Protein AF-A0AA41R652-F1 (afdb_monomer_lite)

Secondary structure (DSSP, 8-state):
-----EEEESSTTHHHHHHHHHHHH-TT--GGGSSEEEEETT--SHHHHHHHHHHHHTT--EEESSPPTTTT-HHHHHIIIIITHHHHS--EEE---HHHHHHHHHHHHHHHHHHTT-

Structure (mmCIF, N/CA/C/O backbone):
data_AF-A0AA41R652-F1
#
_entry.id   AF-A0AA41R652-F1
#
loop_
_atom_site.group_PDB
_atom_site.id
_atom_site.type_symbol
_atom_site.label_atom_id
_atom_site.label_alt_id
_atom_site.label_comp_id
_atom_site.label_asym_id
_atom_site.label_entity_id
_atom_site.label_seq_id
_atom_site.pdbx_PDB_ins_code
_atom_site.Cartn_x
_atom_site.Cartn_y
_atom_site.Cartn_z
_atom_site.occupancy
_atom_site.B_iso_or_equiv
_atom_site.auth_seq_id
_atom_site.auth_comp_id
_atom_site.auth_asym_id
_atom_site.auth_atom_id
_atom_site.pdbx_PDB_model_num
ATOM 1 N N . MET A 1 1 ? -5.503 19.995 20.466 1.00 30.14 1 MET A N 1
ATOM 2 C CA . MET A 1 1 ? -6.143 19.199 19.399 1.00 30.14 1 MET A CA 1
ATOM 3 C C . MET A 1 1 ? -5.084 18.976 18.329 1.00 30.14 1 MET A C 1
ATOM 5 O O . MET A 1 1 ? -4.846 19.866 17.527 1.00 30.14 1 MET A O 1
ATOM 9 N N . ALA A 1 2 ? -4.300 17.901 18.450 1.00 26.81 2 ALA A N 1
ATOM 10 C CA . ALA A 1 2 ? -3.124 17.677 17.609 1.00 26.81 2 ALA A CA 1
ATOM 11 C C . ALA A 1 2 ? -3.568 17.137 16.244 1.00 26.81 2 ALA A C 1
ATOM 13 O O . ALA A 1 2 ? -4.122 16.044 16.156 1.00 26.81 2 ALA A O 1
ATOM 14 N N . THR A 1 3 ? -3.366 17.913 15.184 1.00 28.98 3 THR A N 1
ATOM 15 C CA . THR A 1 3 ? -3.643 17.484 13.812 1.00 28.98 3 THR A CA 1
ATOM 16 C C . THR A 1 3 ? -2.521 16.559 13.356 1.00 28.98 3 THR A C 1
ATOM 18 O O . THR A 1 3 ? -1.555 17.011 12.745 1.00 28.98 3 THR A O 1
ATOM 21 N N . ILE A 1 4 ? -2.591 15.272 13.703 1.00 41.91 4 ILE A N 1
ATOM 22 C CA . ILE A 1 4 ? -1.563 14.329 13.267 1.00 41.91 4 ILE A CA 1
ATOM 23 C C . ILE A 1 4 ? -1.919 13.776 11.884 1.00 41.91 4 ILE A C 1
ATOM 25 O O . ILE A 1 4 ? -2.705 12.847 11.735 1.00 41.91 4 ILE A O 1
ATOM 29 N N . HIS A 1 5 ? -1.361 14.408 10.850 1.00 47.41 5 HIS A N 1
ATOM 30 C CA . HIS A 1 5 ? -1.357 13.902 9.478 1.00 47.41 5 HIS A CA 1
ATOM 31 C C . HIS A 1 5 ? -0.218 12.878 9.347 1.00 47.41 5 HIS A C 1
ATOM 33 O O . HIS A 1 5 ? 0.902 13.232 8.979 1.00 47.41 5 HIS A O 1
ATOM 39 N N . HIS A 1 6 ? -0.457 11.615 9.705 1.00 60.50 6 HIS A N 1
ATOM 40 C CA . HIS A 1 6 ? 0.590 10.591 9.666 1.00 60.50 6 HIS A CA 1
ATOM 41 C C . HIS A 1 6 ? 0.785 10.044 8.242 1.00 60.50 6 HIS A C 1
ATOM 43 O O . HIS A 1 6 ? 0.197 9.037 7.849 1.00 60.50 6 HIS A O 1
ATOM 49 N N . VAL A 1 7 ? 1.647 10.704 7.467 1.00 57.38 7 VAL A N 1
ATOM 50 C CA . VAL A 1 7 ? 2.305 10.084 6.307 1.00 57.38 7 VAL A CA 1
ATOM 51 C C . VAL A 1 7 ? 3.512 9.317 6.826 1.00 57.38 7 VAL A C 1
ATOM 53 O O . VAL A 1 7 ? 4.396 9.909 7.446 1.00 57.38 7 VAL A O 1
ATOM 56 N N . ILE A 1 8 ? 3.567 8.011 6.575 1.00 64.12 8 ILE A N 1
ATOM 57 C CA . ILE A 1 8 ? 4.693 7.181 6.997 1.00 64.12 8 ILE A CA 1
ATOM 58 C C . ILE A 1 8 ? 5.547 6.832 5.777 1.00 64.12 8 ILE A C 1
ATOM 60 O O . ILE A 1 8 ? 5.166 6.027 4.928 1.00 64.12 8 ILE A O 1
ATOM 64 N N . ILE A 1 9 ? 6.725 7.449 5.691 1.00 57.84 9 ILE A N 1
ATOM 65 C CA . ILE A 1 9 ? 7.722 7.139 4.662 1.00 57.84 9 ILE A CA 1
ATOM 66 C C . ILE A 1 9 ? 8.494 5.895 5.118 1.00 57.84 9 ILE A C 1
ATOM 68 O O . ILE A 1 9 ? 9.023 5.857 6.231 1.00 57.84 9 ILE A O 1
ATOM 72 N N . GLY A 1 10 ? 8.492 4.854 4.283 1.00 52.78 10 GLY A N 1
ATOM 73 C CA . GLY A 1 10 ? 8.883 3.493 4.655 1.00 52.78 10 GLY A CA 1
ATOM 74 C C . GLY A 1 10 ? 10.300 3.360 5.220 1.00 52.78 10 GLY A C 1
ATOM 75 O O . GLY A 1 10 ? 11.265 3.278 4.473 1.00 52.78 10 GLY A O 1
ATOM 76 N N . ASN A 1 11 ? 10.397 3.232 6.542 1.00 47.50 11 ASN A N 1
ATOM 77 C CA . ASN A 1 11 ? 11.498 2.605 7.273 1.00 47.50 11 ASN A CA 1
ATOM 78 C C . ASN A 1 11 ? 10.873 1.701 8.353 1.00 47.50 11 ASN A C 1
ATOM 80 O O . ASN A 1 11 ? 9.783 1.993 8.844 1.00 47.50 11 ASN A O 1
ATOM 84 N N . GLY A 1 12 ? 11.534 0.598 8.730 1.00 44.44 12 GLY A N 1
ATOM 85 C CA . GLY A 1 12 ? 10.963 -0.491 9.557 1.00 44.44 12 GLY A CA 1
ATOM 86 C C . GLY A 1 12 ? 10.399 -0.118 10.945 1.00 44.44 12 GLY A C 1
ATOM 87 O O . GLY A 1 12 ? 9.812 -0.966 11.604 1.00 44.44 12 GLY A O 1
ATOM 88 N N . ILE A 1 13 ? 10.532 1.137 11.379 1.00 48.28 13 ILE A N 1
ATOM 89 C CA . ILE A 1 13 ? 9.972 1.700 12.623 1.00 48.28 13 ILE A CA 1
ATOM 90 C C . ILE A 1 13 ? 8.478 2.074 12.527 1.00 48.28 13 ILE A C 1
ATOM 92 O O . ILE A 1 13 ? 7.831 2.358 13.531 1.00 48.28 13 ILE A O 1
ATOM 96 N N . ALA A 1 14 ? 7.917 2.064 11.321 1.00 52.41 14 ALA A N 1
ATOM 97 C CA . ALA A 1 14 ? 6.557 2.500 11.021 1.00 52.41 14 ALA A CA 1
ATOM 98 C C . ALA A 1 14 ? 5.427 1.726 11.719 1.00 52.41 14 ALA A C 1
ATOM 100 O O . ALA A 1 14 ? 4.431 2.329 12.117 1.00 52.41 14 ALA A O 1
ATOM 101 N N . GLY A 1 15 ? 5.578 0.406 11.889 1.00 50.75 15 GLY A N 1
ATOM 102 C CA . GLY A 1 15 ? 4.551 -0.433 12.523 1.00 50.75 15 GLY A CA 1
ATOM 103 C C . GLY A 1 15 ? 4.318 -0.087 13.997 1.00 50.75 15 GLY A C 1
ATOM 104 O O . GLY A 1 15 ? 3.205 -0.215 14.498 1.00 50.75 15 GLY A O 1
ATOM 105 N N . ILE A 1 16 ? 5.348 0.426 14.677 1.00 51.69 16 ILE A N 1
ATOM 106 C CA . ILE A 1 16 ? 5.268 0.837 16.085 1.00 51.69 16 ILE A CA 1
ATOM 107 C C . ILE A 1 16 ? 4.463 2.135 16.217 1.00 51.69 16 ILE A C 1
ATOM 109 O O . ILE A 1 16 ? 3.599 2.231 17.085 1.00 51.69 16 ILE A O 1
ATOM 113 N N . SER A 1 17 ? 4.684 3.100 15.315 1.00 57.34 17 SER A N 1
ATOM 114 C CA . SER A 1 17 ? 3.946 4.369 15.328 1.00 57.34 17 SER A CA 1
ATOM 115 C C . SER A 1 17 ? 2.449 4.159 15.106 1.00 57.34 17 SER A C 1
ATOM 117 O O . SER A 1 17 ? 1.658 4.798 15.787 1.00 57.34 17 SER A O 1
ATOM 119 N N . ALA A 1 18 ? 2.051 3.260 14.197 1.00 56.84 18 ALA A N 1
ATOM 120 C CA . ALA A 1 18 ? 0.636 2.979 13.951 1.00 56.84 18 ALA A CA 1
ATOM 121 C C . ALA A 1 18 ? -0.052 2.374 15.187 1.00 56.84 18 ALA A C 1
ATOM 123 O O . ALA A 1 18 ? -1.129 2.827 15.564 1.00 56.84 18 ALA A O 1
ATOM 124 N N . ALA A 1 19 ? 0.588 1.416 15.867 1.00 54.22 19 ALA A N 1
ATOM 125 C CA . ALA A 1 19 ? 0.049 0.802 17.083 1.00 54.22 19 ALA A CA 1
ATOM 126 C C . ALA A 1 19 ? -0.095 1.795 18.256 1.00 54.22 19 ALA A C 1
ATOM 128 O O . ALA A 1 19 ? -1.031 1.697 19.051 1.00 54.22 19 ALA A O 1
ATOM 129 N N . GLU A 1 20 ? 0.806 2.773 18.370 1.00 57.00 20 GLU A N 1
ATOM 130 C CA . GLU A 1 20 ? 0.686 3.863 19.347 1.00 57.00 20 GLU A CA 1
ATOM 131 C C . GLU A 1 20 ? -0.442 4.842 18.980 1.00 57.00 20 GLU A C 1
ATOM 133 O O . GLU A 1 20 ? -1.199 5.286 19.849 1.00 57.00 20 GLU A O 1
ATOM 138 N N . THR A 1 21 ? -0.628 5.110 17.685 1.00 59.12 21 THR A N 1
ATOM 139 C CA . THR A 1 21 ? -1.753 5.902 17.180 1.00 59.12 21 THR A CA 1
ATOM 140 C C . THR A 1 21 ? -3.102 5.226 17.466 1.00 59.12 21 THR A C 1
ATOM 142 O O . THR A 1 21 ? -4.008 5.924 17.917 1.00 59.12 21 THR A O 1
ATOM 145 N N . ILE A 1 22 ? -3.236 3.896 17.322 1.00 59.41 22 ILE A N 1
ATOM 146 C CA . ILE A 1 22 ? -4.461 3.150 17.709 1.00 59.41 22 ILE A CA 1
ATOM 147 C C . ILE A 1 22 ? -4.843 3.473 19.155 1.00 59.41 22 ILE A C 1
ATOM 149 O O . ILE A 1 22 ? -5.970 3.872 19.426 1.00 59.41 22 ILE A O 1
ATOM 153 N N . ARG A 1 23 ? -3.881 3.390 20.084 1.00 57.62 23 ARG A N 1
ATOM 154 C CA . ARG A 1 23 ? -4.119 3.689 21.508 1.00 57.62 23 ARG A CA 1
ATOM 155 C C . ARG A 1 23 ? -4.579 5.123 21.765 1.00 57.62 23 ARG A C 1
ATOM 157 O O . ARG A 1 23 ? -5.212 5.373 22.784 1.00 57.62 23 ARG A O 1
ATOM 164 N N . THR A 1 24 ? -4.227 6.056 20.882 1.00 66.69 24 THR A N 1
ATOM 165 C CA . THR A 1 24 ? -4.620 7.467 20.992 1.00 66.69 24 THR A CA 1
ATOM 166 C C . THR A 1 24 ? -6.036 7.712 20.466 1.00 66.69 24 THR A C 1
ATOM 168 O O . THR A 1 24 ? -6.701 8.628 20.943 1.00 66.69 24 THR A O 1
ATOM 171 N N . TYR A 1 25 ? -6.490 6.917 19.492 1.00 64.81 25 TYR A N 1
ATOM 172 C CA . TYR A 1 25 ? -7.824 7.041 18.904 1.00 64.81 25 TYR A CA 1
ATOM 173 C C . TYR A 1 25 ? -8.851 6.144 19.601 1.00 64.81 25 TYR A C 1
ATOM 175 O O . TYR A 1 25 ? -9.757 6.665 20.245 1.00 64.81 25 TYR A O 1
ATOM 183 N N . ASP A 1 26 ? -8.712 4.825 19.480 1.00 68.81 26 ASP A N 1
ATOM 184 C CA . ASP A 1 26 ? -9.623 3.831 20.053 1.00 68.81 26 ASP A CA 1
ATOM 185 C C . ASP A 1 26 ? -8.949 2.441 20.011 1.00 68.81 26 ASP A C 1
ATOM 187 O O . ASP A 1 26 ? -8.552 2.011 18.922 1.00 68.81 26 ASP A O 1
ATOM 191 N N . PRO A 1 27 ? -8.790 1.719 21.139 1.00 70.75 27 PRO A N 1
ATOM 192 C CA . PRO A 1 27 ? -8.243 0.358 21.142 1.00 70.75 27 PRO A CA 1
ATOM 193 C C . PRO A 1 27 ? -9.043 -0.654 20.308 1.00 70.75 27 PRO A C 1
ATOM 195 O O . PRO A 1 27 ? -8.464 -1.671 19.926 1.00 70.75 27 PRO A O 1
ATOM 198 N N . ASP A 1 28 ? -10.318 -0.384 20.015 1.00 77.62 28 ASP A N 1
ATOM 199 C CA . ASP A 1 28 ? -11.166 -1.257 19.194 1.00 77.62 28 ASP A CA 1
ATOM 200 C C . ASP A 1 28 ? -11.050 -0.959 17.682 1.00 77.62 28 ASP A C 1
ATOM 202 O O . ASP A 1 28 ? -11.637 -1.667 16.860 1.00 77.62 28 ASP A O 1
ATOM 206 N N . SER A 1 29 ? -10.281 0.068 17.294 1.00 79.31 29 SER A N 1
ATOM 207 C CA . SER A 1 29 ? -10.034 0.408 15.887 1.00 79.31 29 SER A CA 1
ATOM 208 C C . SER A 1 29 ? -8.911 -0.429 15.267 1.00 79.31 29 SER A C 1
ATOM 210 O O . SER A 1 29 ? -7.880 -0.695 15.889 1.00 79.31 29 SER A O 1
ATOM 212 N N . ASP A 1 30 ? -9.090 -0.819 14.005 1.00 86.81 30 ASP A N 1
ATOM 213 C CA . ASP A 1 30 ? -8.031 -1.452 13.220 1.00 86.81 30 ASP A CA 1
ATOM 214 C C . ASP A 1 30 ? -7.107 -0.390 12.591 1.00 86.81 30 ASP A C 1
ATOM 216 O O . ASP A 1 30 ? -7.509 0.749 12.333 1.00 86.81 30 ASP A O 1
ATOM 220 N N . ILE A 1 31 ? -5.864 -0.763 12.265 1.00 86.81 31 ILE A N 1
ATOM 221 C CA . ILE A 1 31 ? -4.909 0.114 11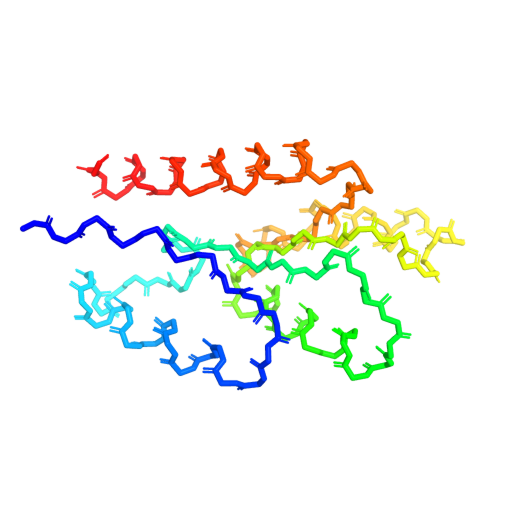.560 1.00 86.81 31 ILE A CA 1
ATOM 222 C C . ILE A 1 31 ? -5.529 0.646 10.267 1.00 86.81 31 ILE A C 1
ATOM 224 O O . ILE A 1 31 ? -5.295 1.797 9.885 1.00 86.81 31 ILE A O 1
ATOM 228 N N . SER A 1 32 ? -6.344 -0.176 9.603 1.00 89.44 32 SER A N 1
ATOM 229 C CA . SER A 1 32 ? -7.003 0.204 8.363 1.00 89.44 32 SER A CA 1
ATOM 230 C C . SER A 1 32 ? -8.001 1.351 8.513 1.00 89.44 32 SER A C 1
ATOM 232 O O . SER A 1 32 ? -8.293 2.008 7.507 1.00 89.44 32 SER A O 1
ATOM 234 N N . ASP A 1 33 ? -8.471 1.657 9.723 1.00 89.38 33 ASP A N 1
ATOM 235 C CA . ASP A 1 33 ? -9.385 2.762 10.034 1.00 89.38 33 ASP A CA 1
ATOM 236 C C . ASP A 1 33 ? -8.694 4.070 10.398 1.00 89.38 33 ASP A C 1
ATOM 238 O O . ASP A 1 33 ? -9.307 5.138 10.322 1.00 89.38 33 ASP A O 1
ATOM 242 N N . LEU A 1 34 ? -7.399 4.018 10.686 1.00 87.44 34 LEU A N 1
ATOM 243 C CA . LEU A 1 34 ? -6.643 5.200 11.053 1.00 87.44 34 LEU A CA 1
ATOM 244 C C . LEU A 1 34 ? -6.409 6.139 9.855 1.00 87.44 34 LEU A C 1
ATOM 246 O O . LEU A 1 34 ? -6.239 5.691 8.713 1.00 87.44 34 LEU A O 1
ATOM 250 N N . PRO A 1 35 ? -6.345 7.464 10.095 1.00 89.12 35 PRO A N 1
ATOM 251 C CA . PRO A 1 35 ? -6.062 8.461 9.070 1.00 89.12 35 PRO A CA 1
ATOM 252 C C . PRO A 1 35 ? -4.561 8.512 8.736 1.00 89.12 35 PRO A C 1
ATOM 254 O O . PRO A 1 35 ? -3.900 9.533 8.926 1.00 89.12 35 PRO A O 1
ATOM 257 N N . LEU A 1 36 ? -4.027 7.395 8.235 1.00 87.69 36 LEU A N 1
ATOM 258 C CA . LEU A 1 36 ? -2.624 7.220 7.856 1.00 87.69 36 LEU A CA 1
ATOM 259 C C . LEU A 1 36 ? -2.469 6.610 6.458 1.00 87.69 36 LEU A C 1
ATOM 261 O O . LEU A 1 36 ? -3.376 5.957 5.927 1.00 87.69 36 LEU A O 1
ATOM 265 N N . ALA A 1 37 ? -1.294 6.817 5.867 1.00 90.19 37 ALA A N 1
ATOM 266 C CA . ALA A 1 37 ? -0.887 6.173 4.621 1.00 90.19 37 ALA A CA 1
ATOM 267 C C . ALA A 1 37 ? 0.638 5.996 4.550 1.00 90.19 37 ALA A C 1
ATOM 269 O O . ALA A 1 37 ? 1.399 6.808 5.083 1.00 90.19 37 ALA A O 1
ATOM 270 N N . GLY A 1 38 ? 1.072 4.946 3.857 1.00 90.44 38 GLY A N 1
ATOM 271 C CA . GLY A 1 38 ? 2.458 4.703 3.482 1.00 90.44 38 GLY A CA 1
ATOM 272 C C . GLY A 1 38 ? 2.831 5.376 2.160 1.00 90.44 38 GLY A C 1
ATOM 273 O O . GLY A 1 38 ? 2.001 5.500 1.257 1.00 90.44 38 GLY A O 1
ATOM 274 N N . ALA A 1 39 ? 4.097 5.763 2.019 1.00 90.19 39 ALA A N 1
ATOM 275 C CA . ALA A 1 39 ? 4.642 6.262 0.759 1.00 90.19 39 ALA A CA 1
ATOM 276 C C . ALA A 1 39 ? 6.046 5.700 0.489 1.00 90.19 39 ALA A C 1
ATOM 278 O O . ALA A 1 39 ? 6.923 5.740 1.358 1.00 90.19 39 ALA A O 1
ATOM 279 N N . ALA A 1 40 ? 6.257 5.211 -0.733 1.00 90.25 40 ALA A N 1
ATOM 280 C CA . ALA A 1 40 ? 7.549 4.776 -1.256 1.00 90.25 40 ALA A CA 1
ATOM 281 C C . ALA A 1 40 ? 7.743 5.333 -2.687 1.00 90.25 40 ALA A C 1
ATOM 283 O O . ALA A 1 40 ? 7.597 4.605 -3.674 1.00 90.25 40 ALA A O 1
ATOM 284 N N . PRO A 1 41 ? 8.026 6.643 -2.817 1.00 86.75 41 PRO A N 1
ATOM 285 C CA . PRO A 1 41 ? 8.036 7.340 -4.106 1.00 86.75 41 PRO A CA 1
ATOM 286 C C . PRO A 1 41 ? 9.185 6.915 -5.029 1.00 86.75 41 PRO A C 1
ATOM 288 O O . PRO A 1 41 ? 9.054 7.020 -6.237 1.00 86.75 41 PRO A O 1
ATOM 291 N N . GLU A 1 42 ? 10.289 6.400 -4.484 1.00 88.38 42 GLU A N 1
ATOM 292 C CA . GLU A 1 42 ? 11.496 6.037 -5.247 1.00 88.38 42 GLU A CA 1
ATOM 293 C C . GLU A 1 42 ? 12.052 4.679 -4.792 1.00 88.38 42 GLU A C 1
ATOM 295 O O . GLU A 1 42 ? 13.252 4.488 -4.591 1.00 88.38 42 GLU A O 1
ATOM 300 N N . TRP A 1 43 ? 11.163 3.720 -4.533 1.00 87.88 43 TRP A N 1
ATOM 301 C CA . TRP A 1 43 ? 11.589 2.399 -4.085 1.00 87.88 43 TRP A CA 1
ATOM 302 C C . TRP A 1 43 ? 12.402 1.677 -5.171 1.00 87.88 43 TRP A C 1
ATOM 304 O O . TRP A 1 43 ? 12.139 1.800 -6.364 1.00 87.88 43 TRP A O 1
ATOM 314 N N . TYR A 1 44 ? 13.399 0.908 -4.736 1.00 86.44 44 TYR A N 1
ATOM 315 C CA . TYR A 1 44 ? 14.310 0.189 -5.635 1.00 86.44 44 TYR A CA 1
ATOM 316 C C . TYR A 1 44 ? 14.654 -1.218 -5.139 1.00 86.44 44 TYR A C 1
ATOM 318 O O . TYR A 1 44 ? 14.805 -2.149 -5.922 1.00 86.44 44 TYR A O 1
ATOM 326 N N . SER A 1 45 ? 14.793 -1.390 -3.823 1.00 88.69 45 SER A N 1
ATOM 327 C CA . SER A 1 45 ? 15.276 -2.645 -3.244 1.00 88.69 45 SER A CA 1
ATOM 328 C C . SER A 1 45 ? 14.150 -3.614 -2.886 1.00 88.69 45 SER A C 1
ATOM 330 O O . SER A 1 45 ? 13.047 -3.204 -2.526 1.00 88.69 45 SER A O 1
ATOM 332 N N . GLU A 1 46 ? 14.470 -4.908 -2.852 1.00 87.81 46 GLU A N 1
ATOM 333 C CA . GLU A 1 46 ? 13.582 -5.969 -2.348 1.00 87.81 46 GLU A CA 1
ATOM 334 C C . GLU A 1 46 ? 13.141 -5.714 -0.900 1.00 87.81 46 GLU A C 1
ATOM 336 O O . GLU A 1 46 ? 12.018 -6.024 -0.507 1.00 87.81 46 GLU A O 1
ATOM 341 N N . LYS A 1 47 ? 13.997 -5.058 -0.109 1.00 85.50 47 LYS A N 1
ATOM 342 C CA . LYS A 1 47 ? 13.652 -4.608 1.241 1.00 85.50 47 LYS A CA 1
ATOM 343 C C . LYS A 1 47 ? 12.483 -3.621 1.224 1.00 85.50 47 LYS A C 1
ATOM 345 O O . LYS A 1 47 ? 11.601 -3.715 2.072 1.00 85.50 47 LYS A O 1
ATOM 350 N N . ALA A 1 48 ? 12.454 -2.697 0.265 1.00 83.69 48 ALA A N 1
ATOM 351 C CA . ALA A 1 48 ? 11.354 -1.748 0.128 1.00 83.69 48 ALA A CA 1
ATOM 352 C C . ALA A 1 48 ? 10.051 -2.447 -0.299 1.00 83.69 48 ALA A C 1
ATOM 354 O O . ALA A 1 48 ? 8.990 -2.105 0.219 1.00 83.69 48 ALA A O 1
ATOM 355 N N . VAL A 1 49 ? 10.137 -3.476 -1.151 1.00 88.88 49 VAL A N 1
ATOM 356 C CA . VAL A 1 49 ? 8.985 -4.328 -1.507 1.00 88.88 49 VAL A CA 1
ATOM 357 C C . VAL A 1 49 ? 8.421 -5.021 -0.270 1.00 88.88 49 VAL A C 1
ATOM 359 O O . VAL A 1 49 ? 7.219 -4.951 -0.024 1.00 88.88 49 VAL A O 1
ATOM 362 N N . ALA A 1 50 ? 9.282 -5.638 0.542 1.00 89.75 50 ALA A N 1
ATOM 363 C CA . ALA A 1 50 ? 8.867 -6.316 1.767 1.00 89.75 50 ALA A CA 1
ATOM 364 C C . ALA A 1 50 ? 8.205 -5.355 2.771 1.00 89.75 50 ALA A C 1
ATOM 366 O O . ALA A 1 50 ? 7.176 -5.690 3.356 1.00 89.75 50 ALA A O 1
ATOM 367 N N . ILE A 1 51 ? 8.747 -4.142 2.936 1.00 87.94 51 ILE A N 1
ATOM 368 C CA . ILE A 1 51 ? 8.158 -3.108 3.803 1.00 87.94 51 ILE A CA 1
ATOM 369 C C . ILE A 1 51 ? 6.792 -2.660 3.272 1.00 87.94 51 ILE A C 1
ATOM 371 O O . ILE A 1 51 ? 5.837 -2.589 4.044 1.00 87.94 51 ILE A O 1
ATOM 375 N N . GLY A 1 52 ? 6.673 -2.398 1.968 1.00 89.62 52 GLY A N 1
ATOM 376 C CA . GLY A 1 52 ? 5.398 -2.029 1.353 1.00 89.62 52 GLY A CA 1
ATOM 377 C C . GLY A 1 52 ? 4.342 -3.124 1.518 1.00 89.62 52 GLY A C 1
ATOM 378 O O . GLY A 1 52 ? 3.207 -2.837 1.896 1.00 89.62 52 GLY A O 1
ATOM 379 N N . ALA A 1 53 ? 4.724 -4.385 1.300 1.00 92.56 53 ALA A N 1
ATOM 380 C CA . ALA A 1 53 ? 3.847 -5.537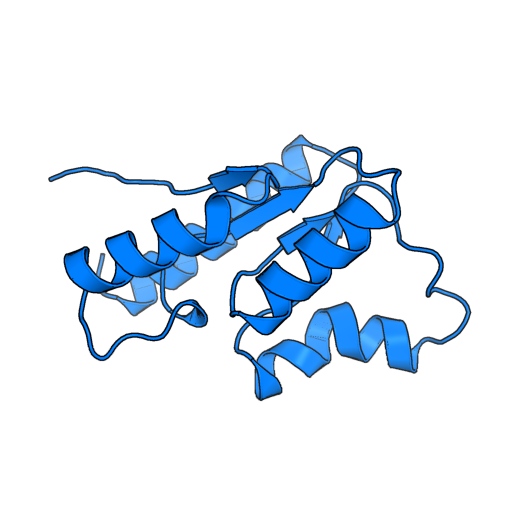 1.504 1.00 92.56 53 ALA A CA 1
ATOM 381 C C . ALA A 1 53 ? 3.387 -5.645 2.961 1.00 92.56 53 ALA A C 1
ATOM 383 O O . ALA A 1 53 ? 2.198 -5.828 3.209 1.00 92.56 53 ALA A O 1
ATOM 384 N N . TYR A 1 54 ? 4.301 -5.465 3.919 1.00 90.56 54 TYR A N 1
ATOM 385 C CA . TYR A 1 54 ? 3.970 -5.463 5.341 1.00 90.56 54 TYR A CA 1
ATOM 386 C C . TYR A 1 54 ? 2.995 -4.337 5.712 1.00 90.56 54 TYR A C 1
ATOM 388 O O . TYR A 1 54 ? 2.044 -4.582 6.449 1.00 90.56 54 TYR A O 1
ATOM 396 N N . PHE A 1 55 ? 3.179 -3.127 5.176 1.00 90.12 55 PHE A N 1
ATOM 397 C CA . PHE A 1 55 ? 2.262 -2.008 5.415 1.00 90.12 55 PHE A CA 1
ATOM 398 C C . PHE A 1 55 ? 0.851 -2.323 4.931 1.00 90.12 55 PHE A C 1
ATOM 400 O O . PHE A 1 55 ? -0.097 -2.209 5.705 1.00 90.12 55 PHE A O 1
ATOM 407 N N . VAL A 1 56 ? 0.713 -2.754 3.676 1.00 93.62 56 VAL A N 1
ATOM 408 C CA . VAL A 1 56 ? -0.604 -3.057 3.105 1.00 93.62 56 VAL A CA 1
ATOM 409 C C . VAL A 1 56 ? -1.249 -4.239 3.820 1.00 93.62 56 VAL A C 1
ATOM 411 O O . VAL A 1 56 ? -2.425 -4.157 4.159 1.00 93.62 56 VAL A O 1
ATOM 414 N N . ALA A 1 57 ? -0.486 -5.293 4.121 1.00 93.25 57 ALA A N 1
ATOM 415 C CA . ALA A 1 57 ? -0.977 -6.432 4.896 1.00 93.25 57 ALA A CA 1
ATOM 416 C C . ALA A 1 57 ? -1.423 -6.038 6.314 1.00 93.25 57 ALA A C 1
ATOM 418 O O . ALA A 1 57 ? -2.349 -6.639 6.846 1.00 93.25 57 ALA A O 1
ATOM 419 N N . SER A 1 58 ? -0.797 -5.014 6.899 1.00 90.19 58 SER A N 1
ATOM 420 C CA . SER A 1 58 ? -1.175 -4.453 8.201 1.00 90.19 58 SER A CA 1
ATOM 421 C C . SER A 1 58 ? -2.308 -3.423 8.111 1.00 90.19 58 SER A C 1
ATOM 423 O O . SER A 1 58 ? -2.600 -2.783 9.108 1.00 90.19 58 SER A O 1
ATOM 425 N N . GLY A 1 59 ? -2.914 -3.194 6.941 1.00 91.12 59 GLY A N 1
ATOM 426 C CA . GLY A 1 59 ? -4.023 -2.247 6.782 1.00 91.12 59 GLY A CA 1
ATOM 427 C C . GLY A 1 59 ? -3.628 -0.807 6.437 1.00 91.12 59 GLY A C 1
ATOM 428 O O . GLY A 1 59 ? -4.492 0.064 6.329 1.00 91.12 59 GLY A O 1
ATOM 429 N N . ALA A 1 60 ? -2.353 -0.523 6.170 1.00 90.94 60 ALA A N 1
ATOM 430 C CA . ALA A 1 60 ? -1.907 0.798 5.732 1.00 90.94 60 ALA A CA 1
ATOM 431 C C . ALA A 1 60 ? -1.927 0.924 4.198 1.00 90.94 60 ALA A C 1
ATOM 433 O O . ALA A 1 60 ? -1.130 0.310 3.483 1.00 90.94 60 ALA A O 1
ATOM 434 N N . TYR A 1 61 ? -2.818 1.772 3.674 1.00 94.88 61 TYR A N 1
ATOM 435 C CA . TYR A 1 61 ? -2.823 2.141 2.252 1.00 94.88 61 TYR A CA 1
ATOM 436 C C . TYR A 1 61 ? -1.470 2.736 1.857 1.00 94.88 61 TYR A C 1
ATOM 438 O O . TYR A 1 61 ? -0.991 3.635 2.545 1.00 94.88 61 TYR A O 1
ATOM 446 N N . THR A 1 62 ? -0.859 2.254 0.774 1.00 94.88 62 THR A N 1
ATOM 447 C CA . THR A 1 62 ? 0.530 2.601 0.433 1.00 94.88 62 THR A CA 1
ATOM 448 C C . THR A 1 62 ? 0.665 3.035 -1.022 1.00 94.88 62 THR A C 1
ATOM 450 O O . THR A 1 62 ? 0.261 2.309 -1.927 1.00 94.88 62 THR A O 1
ATOM 453 N N . VAL A 1 63 ? 1.266 4.203 -1.259 1.00 95.69 63 VAL A N 1
ATOM 454 C CA . VAL A 1 63 ? 1.536 4.717 -2.612 1.00 95.69 63 VAL A CA 1
ATOM 455 C C . VAL A 1 63 ? 2.986 4.441 -3.007 1.00 95.69 63 VAL A C 1
ATOM 457 O O . VAL A 1 63 ? 3.915 4.794 -2.279 1.00 95.69 63 VAL A O 1
ATOM 460 N N . LEU A 1 64 ? 3.177 3.818 -4.166 1.00 94.81 64 LEU A N 1
ATOM 461 C CA . LEU A 1 64 ? 4.466 3.574 -4.809 1.00 94.81 64 LEU A CA 1
ATOM 462 C C . LEU A 1 64 ? 4.644 4.553 -5.976 1.00 94.81 64 LEU A C 1
ATOM 464 O O . LEU A 1 64 ? 3.676 4.840 -6.677 1.00 94.81 64 LEU A O 1
ATOM 468 N N . GLY A 1 65 ? 5.863 5.033 -6.219 1.00 93.31 65 GLY A N 1
ATOM 469 C CA . GLY A 1 65 ? 6.147 5.818 -7.428 1.00 93.31 65 GLY A CA 1
ATOM 470 C C . GLY A 1 65 ? 6.313 4.919 -8.660 1.00 93.31 65 GLY A C 1
ATOM 471 O O . GLY A 1 65 ? 5.428 4.878 -9.516 1.00 93.31 65 GLY A O 1
ATOM 472 N N . PRO A 1 66 ? 7.413 4.147 -8.755 1.00 94.00 66 PRO A N 1
ATOM 473 C CA . PRO A 1 66 ? 7.597 3.163 -9.816 1.00 94.00 66 PRO A CA 1
ATOM 474 C C . PRO A 1 66 ? 6.615 1.991 -9.716 1.00 94.00 66 PRO A C 1
ATOM 476 O O . PRO A 1 66 ? 6.349 1.475 -8.626 1.00 94.00 66 PRO A O 1
ATOM 479 N N . MET A 1 67 ? 6.140 1.515 -10.870 1.00 94.25 67 MET A N 1
ATOM 480 C CA . MET A 1 67 ? 5.330 0.299 -10.968 1.00 94.25 67 MET A CA 1
ATOM 481 C C . MET A 1 67 ? 6.179 -0.937 -10.628 1.00 94.25 67 MET A C 1
ATOM 483 O O . MET A 1 67 ? 7.223 -1.136 -11.254 1.00 94.25 67 MET A O 1
ATOM 487 N N . PRO A 1 68 ? 5.758 -1.797 -9.680 1.00 93.25 68 PRO A N 1
ATOM 488 C CA . PRO A 1 68 ? 6.435 -3.067 -9.445 1.00 93.25 68 PRO A CA 1
ATOM 489 C C . PRO A 1 68 ? 6.314 -4.001 -10.656 1.00 93.25 68 PRO A C 1
ATOM 491 O O . PRO A 1 68 ? 5.358 -3.888 -11.429 1.00 93.25 68 PRO A O 1
ATOM 494 N N . PRO A 1 69 ? 7.253 -4.950 -10.834 1.00 94.88 69 PRO A N 1
ATOM 495 C CA . PRO A 1 69 ? 7.281 -5.865 -11.976 1.00 94.88 69 PRO A CA 1
ATOM 496 C C . PRO A 1 69 ? 6.209 -6.969 -11.859 1.00 94.88 69 PRO A C 1
ATOM 498 O O . PRO A 1 69 ? 6.510 -8.156 -11.810 1.00 94.88 69 PRO A O 1
ATOM 501 N N . ILE A 1 70 ? 4.939 -6.567 -11.796 1.00 95.88 70 ILE A N 1
ATOM 502 C CA . ILE A 1 70 ? 3.756 -7.430 -11.638 1.00 95.88 70 ILE A CA 1
ATOM 503 C C . ILE A 1 70 ? 2.806 -7.351 -12.840 1.00 95.88 70 ILE A C 1
ATOM 505 O O . ILE A 1 70 ? 1.832 -8.094 -12.909 1.00 95.88 70 ILE A O 1
ATOM 509 N N . THR A 1 71 ? 3.082 -6.465 -13.801 1.00 96.06 71 THR A N 1
ATOM 510 C CA . THR A 1 71 ? 2.228 -6.210 -14.976 1.00 96.06 71 THR A CA 1
ATOM 511 C C . THR A 1 71 ? 2.105 -7.403 -15.923 1.00 96.06 71 THR A C 1
ATOM 513 O O . THR A 1 71 ? 1.251 -7.391 -16.802 1.00 96.06 71 THR A O 1
ATOM 516 N N . GLY A 1 72 ? 2.905 -8.457 -15.728 1.00 97.38 72 GLY A N 1
ATOM 517 C CA . GLY A 1 72 ? 2.749 -9.732 -16.430 1.00 97.38 72 GLY A CA 1
ATOM 518 C C . GLY A 1 72 ? 1.47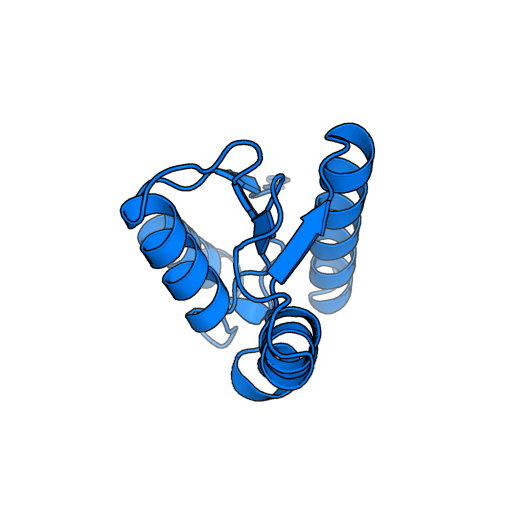6 -10.508 -16.059 1.00 97.38 72 GLY A C 1
ATOM 519 O O . GLY A 1 72 ? 1.110 -11.427 -16.784 1.00 97.38 72 GLY A O 1
ATOM 520 N N . SER A 1 73 ? 0.788 -10.151 -14.965 1.00 98.00 73 SER A N 1
ATOM 521 C CA . SER A 1 73 ? -0.505 -10.731 -14.585 1.00 98.00 73 SER A CA 1
ATOM 522 C C . SER A 1 73 ? -1.471 -9.658 -14.088 1.00 98.00 73 SER A C 1
ATOM 524 O O . SER A 1 73 ? -1.264 -9.037 -13.043 1.00 98.00 73 SER A O 1
ATOM 526 N N . MET A 1 74 ? -2.572 -9.469 -14.818 1.00 97.19 74 MET A N 1
ATOM 527 C CA . MET A 1 74 ? -3.610 -8.510 -14.430 1.00 97.19 74 MET A CA 1
ATOM 528 C C . MET A 1 74 ? -4.367 -8.933 -13.171 1.00 97.19 74 MET A C 1
ATOM 530 O O . MET A 1 74 ? -4.823 -8.060 -12.437 1.00 97.19 74 MET A O 1
ATOM 534 N N . ASP A 1 75 ? -4.425 -10.232 -12.867 1.00 98.00 75 ASP A N 1
ATOM 535 C CA . ASP A 1 75 ? -4.999 -10.724 -11.611 1.00 98.00 75 ASP A CA 1
ATOM 536 C C . ASP A 1 75 ? -4.172 -10.254 -10.411 1.00 98.00 75 ASP A C 1
ATOM 538 O O . ASP A 1 75 ? -4.727 -9.814 -9.406 1.00 98.00 75 ASP A O 1
ATOM 542 N N . VAL A 1 76 ? -2.837 -10.265 -10.528 1.00 97.12 76 VAL A N 1
ATOM 543 C CA . VAL A 1 76 ? -1.939 -9.756 -9.478 1.00 97.12 76 VAL A CA 1
ATOM 544 C C . VAL A 1 76 ? -2.065 -8.240 -9.347 1.00 97.12 76 VAL A C 1
ATOM 546 O O . VAL A 1 76 ? -2.171 -7.729 -8.231 1.00 97.12 76 VAL A O 1
ATOM 549 N N . VAL A 1 77 ? -2.109 -7.511 -10.467 1.00 97.56 77 VAL A N 1
ATOM 550 C CA . VAL A 1 77 ? -2.343 -6.057 -10.456 1.00 97.56 77 VAL A CA 1
ATOM 551 C C . VAL A 1 77 ? -3.669 -5.733 -9.763 1.00 97.56 77 VAL A C 1
ATOM 553 O O . VAL A 1 77 ? -3.705 -4.879 -8.874 1.00 97.56 77 VAL A O 1
ATOM 556 N N . HIS A 1 78 ? -4.747 -6.431 -10.122 1.00 97.75 78 HIS A N 1
ATOM 557 C CA . HIS A 1 78 ? -6.068 -6.228 -9.536 1.00 97.75 78 HIS A CA 1
ATOM 558 C C . HIS A 1 78 ? -6.091 -6.576 -8.045 1.00 97.75 78 HIS A C 1
ATOM 560 O O . HIS A 1 78 ? -6.593 -5.791 -7.238 1.00 97.75 78 HIS A O 1
ATOM 566 N N . LEU A 1 79 ? -5.495 -7.705 -7.656 1.00 97.44 79 LEU A N 1
ATOM 567 C CA . LEU A 1 79 ? -5.385 -8.104 -6.257 1.00 97.44 79 LEU A CA 1
ATOM 568 C C . LEU A 1 79 ? -4.705 -7.006 -5.429 1.00 97.44 79 LEU A C 1
ATOM 570 O O . LEU A 1 79 ? -5.271 -6.553 -4.436 1.00 97.44 79 LEU A O 1
ATOM 574 N N . LEU A 1 80 ? -3.530 -6.538 -5.855 1.00 97.12 80 LEU A N 1
ATOM 575 C CA . LEU A 1 80 ? -2.719 -5.599 -5.076 1.00 97.12 80 LEU A CA 1
ATOM 576 C C . LEU A 1 80 ? -3.288 -4.174 -5.042 1.00 97.12 80 LEU A C 1
ATOM 578 O O . LEU A 1 80 ? -3.122 -3.477 -4.039 1.00 97.12 80 LEU A O 1
ATOM 582 N N . THR A 1 81 ? -3.970 -3.740 -6.105 1.00 96.69 81 THR A N 1
ATOM 583 C CA . THR A 1 81 ? -4.504 -2.369 -6.206 1.00 96.69 81 THR A CA 1
ATOM 584 C C . THR A 1 81 ? -5.965 -2.234 -5.780 1.00 96.69 81 THR A C 1
ATOM 586 O O . THR A 1 81 ? -6.425 -1.124 -5.511 1.00 96.69 81 THR A O 1
ATOM 589 N N . GLN A 1 82 ? -6.716 -3.337 -5.700 1.00 96.69 82 GLN A N 1
ATOM 590 C CA . GLN A 1 82 ? -8.153 -3.313 -5.400 1.00 96.69 82 GLN A CA 1
ATOM 591 C C . GLN A 1 82 ? -8.578 -4.456 -4.470 1.00 96.69 82 GLN A C 1
ATOM 593 O O . GLN A 1 82 ? -9.195 -4.198 -3.435 1.00 96.69 82 GLN A O 1
ATOM 598 N N . GLY A 1 83 ? -8.228 -5.701 -4.804 1.00 96.56 83 GLY A N 1
ATOM 599 C CA . GLY A 1 83 ? -8.713 -6.900 -4.110 1.00 96.56 83 GLY A CA 1
ATOM 600 C C . GLY A 1 83 ? -8.346 -6.963 -2.624 1.00 96.56 83 GLY A C 1
ATOM 601 O O . GLY A 1 83 ? -9.190 -7.303 -1.795 1.00 96.56 83 GLY A O 1
ATOM 602 N N . LEU A 1 84 ? -7.126 -6.551 -2.260 1.00 96.62 84 LEU A N 1
ATOM 603 C CA . LEU A 1 84 ? -6.658 -6.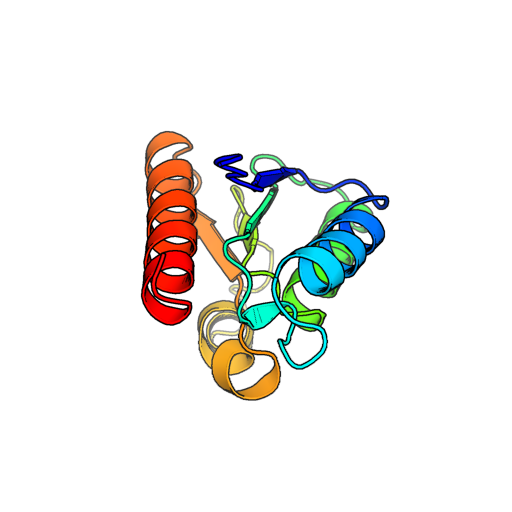554 -0.868 1.00 96.62 84 LEU A CA 1
ATOM 604 C C . LEU A 1 84 ? -7.500 -5.671 0.061 1.00 96.62 84 LEU A C 1
ATOM 606 O O . LEU A 1 84 ? -7.571 -5.951 1.256 1.00 96.62 84 LEU A O 1
ATOM 610 N N . LYS A 1 85 ? -8.229 -4.679 -0.465 1.00 95.81 85 LYS A N 1
ATOM 611 C CA . LYS A 1 85 ? -9.108 -3.832 0.352 1.00 95.81 85 LYS A CA 1
ATOM 612 C C . LYS A 1 85 ? -10.158 -4.652 1.106 1.00 95.81 85 LYS A C 1
ATOM 614 O O . LYS A 1 85 ? -10.481 -4.305 2.235 1.00 95.81 85 LYS A O 1
ATOM 619 N N . ALA A 1 86 ? -10.682 -5.715 0.495 1.00 95.75 86 ALA A N 1
ATOM 620 C CA . ALA A 1 86 ? -11.685 -6.578 1.119 1.00 95.75 86 ALA A CA 1
ATOM 621 C C . ALA A 1 86 ? -11.088 -7.553 2.148 1.00 95.75 86 ALA A C 1
ATOM 623 O O . ALA A 1 86 ? -11.821 -8.079 2.976 1.00 95.75 86 ALA A O 1
ATOM 624 N N . VAL A 1 87 ? -9.775 -7.798 2.086 1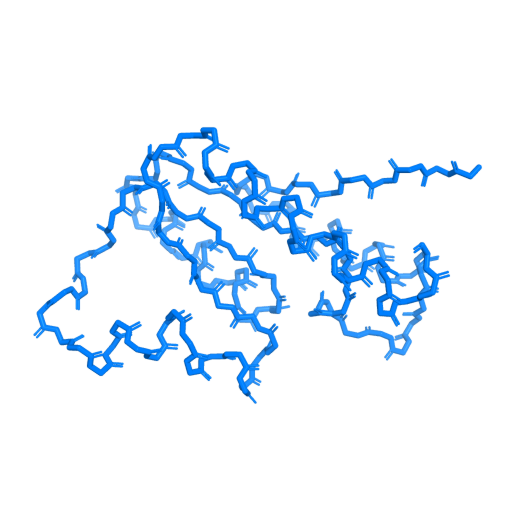.00 95.12 87 VAL A N 1
ATOM 625 C CA . VAL A 1 87 ? -9.081 -8.774 2.938 1.00 95.12 87 VAL A CA 1
ATOM 626 C C . VAL A 1 87 ? -8.438 -8.096 4.146 1.00 95.12 87 VAL A C 1
ATOM 628 O O . VAL A 1 87 ? -8.556 -8.593 5.258 1.00 95.12 87 VAL A O 1
ATOM 631 N N . VAL A 1 88 ? -7.765 -6.963 3.924 1.00 94.25 88 VAL A N 1
ATOM 632 C CA . VAL A 1 88 ? -6.943 -6.266 4.932 1.00 94.25 88 VAL A CA 1
ATOM 633 C C . VAL A 1 88 ? -7.258 -4.769 5.043 1.00 94.25 88 VAL A C 1
ATOM 635 O O . VAL A 1 88 ? -6.523 -4.024 5.674 1.00 94.25 88 VAL A O 1
ATOM 638 N N . GLY A 1 89 ? -8.309 -4.267 4.386 1.00 94.38 89 GLY A N 1
ATOM 639 C CA . GLY A 1 89 ? -8.718 -2.856 4.502 1.00 94.38 89 GLY A CA 1
ATOM 640 C C . GLY A 1 89 ? -7.809 -1.836 3.790 1.00 94.38 89 GLY A C 1
ATOM 641 O O . GLY A 1 89 ? -8.091 -0.627 3.808 1.00 94.38 89 GLY A O 1
ATOM 642 N N . ALA A 1 90 ? -6.757 -2.304 3.108 1.00 95.62 90 ALA A N 1
ATOM 643 C CA . ALA A 1 90 ? -5.777 -1.493 2.390 1.00 95.62 90 ALA A CA 1
ATOM 644 C C . ALA A 1 90 ? -5.341 -2.097 1.054 1.00 95.62 90 ALA A C 1
ATOM 646 O O . ALA A 1 90 ? -5.553 -3.269 0.765 1.00 95.62 90 ALA A O 1
ATOM 647 N N . THR A 1 91 ? -4.748 -1.245 0.221 1.00 97.38 91 THR A N 1
ATOM 648 C CA . THR A 1 91 ? -4.265 -1.552 -1.132 1.00 97.38 91 THR A CA 1
ATOM 649 C C . THR A 1 91 ? -3.023 -0.727 -1.437 1.00 97.38 91 THR A C 1
ATOM 651 O O . THR A 1 91 ? -2.723 0.250 -0.738 1.00 97.38 91 THR A O 1
ATOM 654 N N . PHE A 1 92 ? -2.326 -1.111 -2.502 1.00 97.06 92 PHE A N 1
ATOM 655 C CA . PHE A 1 92 ? -1.339 -0.256 -3.139 1.00 97.06 92 PHE A CA 1
ATOM 656 C C . PHE A 1 92 ? -1.997 0.710 -4.123 1.00 97.06 92 PHE A C 1
ATOM 658 O O . PHE A 1 92 ? -2.968 0.368 -4.798 1.00 97.06 92 PHE A O 1
ATOM 665 N N . ALA A 1 93 ? -1.398 1.882 -4.280 1.00 97.44 93 ALA A N 1
ATOM 666 C CA . ALA A 1 93 ? -1.534 2.678 -5.491 1.00 97.44 93 ALA A CA 1
ATOM 667 C C . ALA A 1 93 ? -0.164 2.924 -6.107 1.00 97.44 93 ALA A C 1
ATOM 669 O O . ALA A 1 93 ? 0.852 2.887 -5.415 1.00 97.44 93 ALA A O 1
ATOM 670 N N . VAL A 1 94 ? -0.151 3.166 -7.412 1.00 96.75 94 VAL A N 1
ATOM 671 C CA . VAL A 1 94 ? 1.063 3.471 -8.162 1.00 96.75 94 VAL A CA 1
ATOM 672 C C . VAL A 1 94 ? 0.840 4.796 -8.866 1.00 96.75 94 VAL A C 1
ATOM 674 O O . VAL A 1 94 ? -0.073 4.907 -9.681 1.00 96.75 94 VAL A O 1
ATOM 677 N N . GLU A 1 95 ? 1.637 5.795 -8.513 1.00 97.31 95 GLU A N 1
ATOM 678 C CA . GLU A 1 95 ? 1.545 7.141 -9.069 1.00 97.31 95 GLU A CA 1
ATOM 679 C C . GLU A 1 95 ? 2.950 7.768 -9.103 1.00 97.31 95 GLU A C 1
ATOM 681 O O . GLU A 1 95 ? 3.476 8.137 -8.050 1.00 97.31 95 GLU A O 1
ATOM 686 N N . PRO A 1 96 ? 3.586 7.854 -10.286 1.00 94.38 96 PRO A N 1
ATOM 687 C CA . PRO A 1 96 ? 4.932 8.406 -10.423 1.00 94.38 96 PRO A CA 1
ATOM 688 C C . PRO A 1 96 ? 4.983 9.937 -10.304 1.00 94.38 96 PRO A C 1
ATOM 690 O O . PRO A 1 96 ? 6.062 10.482 -10.083 1.00 94.38 96 PRO A O 1
ATOM 693 N N . ASP A 1 97 ? 3.858 10.639 -10.462 1.00 96.25 97 ASP A N 1
ATOM 694 C CA . ASP A 1 97 ? 3.786 12.085 -10.254 1.00 96.25 97 ASP A CA 1
ATOM 695 C C . ASP A 1 97 ? 3.664 12.395 -8.746 1.00 96.25 97 ASP A C 1
ATOM 697 O O . ASP A 1 97 ? 2.645 12.064 -8.126 1.00 96.25 97 ASP A O 1
ATOM 701 N N . PRO A 1 98 ? 4.668 13.040 -8.124 1.00 90.06 98 PRO A N 1
ATOM 702 C CA . PRO A 1 98 ? 4.675 13.264 -6.681 1.00 90.06 98 PRO A CA 1
ATOM 703 C C . PRO A 1 98 ? 3.526 14.163 -6.203 1.00 90.06 98 PRO A C 1
ATOM 705 O O . PRO A 1 98 ? 3.040 13.982 -5.082 1.00 90.06 98 PRO A O 1
ATOM 708 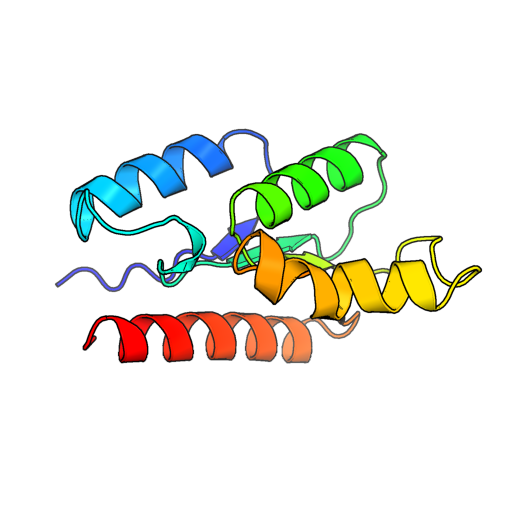N N . GLU A 1 99 ? 3.046 15.098 -7.029 1.00 95.12 99 GLU A N 1
ATOM 709 C CA . GLU A 1 99 ? 1.924 15.966 -6.660 1.00 95.12 99 GLU A CA 1
ATOM 710 C C . GLU A 1 99 ? 0.618 15.170 -6.629 1.00 95.12 99 GLU A C 1
ATOM 712 O O . GLU A 1 99 ? -0.162 15.271 -5.674 1.00 95.12 99 GLU A O 1
ATOM 717 N N . LYS A 1 100 ? 0.398 14.306 -7.624 1.00 97.12 100 LYS A N 1
ATOM 718 C CA . LYS A 1 100 ? -0.771 13.413 -7.644 1.00 97.12 100 LYS A CA 1
ATOM 719 C C . LYS A 1 100 ? -0.709 12.378 -6.529 1.00 97.12 100 LYS A C 1
ATOM 721 O O . LYS A 1 100 ? -1.724 12.145 -5.871 1.00 97.12 100 LYS A O 1
ATOM 726 N N . ALA A 1 101 ? 0.466 11.815 -6.254 1.00 92.19 101 ALA A N 1
ATOM 727 C CA . ALA A 1 101 ? 0.668 10.889 -5.144 1.00 92.19 101 ALA A CA 1
ATOM 728 C C . ALA A 1 101 ? 0.307 11.542 -3.797 1.00 92.19 101 ALA A C 1
ATOM 730 O O . ALA A 1 101 ? -0.419 10.951 -2.993 1.00 92.19 101 ALA A O 1
ATOM 731 N N . ALA A 1 102 ? 0.727 12.793 -3.575 1.00 90.56 102 ALA A N 1
ATOM 732 C CA . ALA A 1 102 ? 0.355 13.558 -2.386 1.00 90.56 102 ALA A CA 1
ATOM 733 C C . ALA A 1 102 ? -1.165 13.780 -2.290 1.00 90.56 102 ALA A C 1
ATOM 735 O O . ALA A 1 102 ? -1.743 13.652 -1.206 1.00 90.56 102 ALA A O 1
ATOM 736 N N . VAL A 1 103 ? -1.837 14.049 -3.415 1.00 95.94 103 VAL A N 1
ATOM 737 C CA . VAL A 1 103 ? -3.303 14.158 -3.466 1.00 95.94 103 VAL A CA 1
ATOM 738 C C . VAL A 1 103 ? -3.980 12.834 -3.097 1.00 95.94 103 VAL A C 1
ATOM 740 O O . VAL A 1 103 ? -4.927 12.854 -2.308 1.00 95.94 103 VAL A O 1
ATOM 743 N N . LEU A 1 104 ? -3.498 11.690 -3.597 1.00 95.38 104 LEU A N 1
ATOM 744 C CA . LEU A 1 104 ? -4.032 10.367 -3.237 1.00 95.38 104 LEU A CA 1
ATOM 745 C C . LEU A 1 104 ? -3.920 10.101 -1.732 1.00 95.38 104 LEU A C 1
ATOM 747 O O . LEU A 1 104 ? -4.901 9.709 -1.094 1.00 95.38 104 LEU A O 1
ATOM 751 N N . ILE A 1 105 ? -2.746 10.369 -1.156 1.00 92.38 105 ILE A N 1
ATOM 752 C CA . ILE A 1 105 ? -2.490 10.198 0.278 1.00 92.38 105 ILE A CA 1
ATOM 753 C C . ILE A 1 105 ? -3.407 11.104 1.103 1.00 92.38 105 ILE A C 1
ATOM 755 O O . ILE A 1 105 ? -4.080 10.628 2.020 1.00 92.38 105 ILE A O 1
ATOM 759 N N . ARG A 1 106 ? -3.500 12.390 0.747 1.00 92.56 106 ARG A N 1
ATOM 760 C CA . ARG A 1 106 ? -4.392 13.341 1.422 1.00 92.56 106 ARG A CA 1
ATOM 761 C C . ARG A 1 106 ? -5.841 12.865 1.376 1.00 92.56 106 ARG A C 1
ATOM 763 O O . ARG A 1 106 ? -6.499 12.828 2.408 1.00 92.56 106 ARG A O 1
ATOM 770 N N . ASN A 1 107 ? -6.329 12.457 0.206 1.00 94.69 107 ASN A N 1
ATOM 771 C CA . ASN A 1 107 ? -7.708 11.996 0.048 1.00 94.69 107 ASN A CA 1
ATOM 772 C C . ASN A 1 107 ? -7.997 10.756 0.907 1.00 94.69 107 ASN A C 1
ATOM 774 O O . ASN A 1 107 ? -9.074 10.659 1.496 1.00 94.69 107 ASN A O 1
ATOM 778 N N . ARG A 1 108 ? -7.039 9.824 1.019 1.00 92.69 108 ARG A N 1
ATOM 779 C CA . ARG A 1 108 ? -7.151 8.665 1.916 1.00 92.69 108 ARG A CA 1
ATOM 780 C C . ARG A 1 108 ? -7.260 9.095 3.379 1.00 92.69 108 ARG A C 1
ATOM 782 O O . ARG A 1 108 ? -8.153 8.609 4.073 1.00 92.69 108 ARG A O 1
ATOM 789 N N . ILE A 1 109 ? -6.377 9.987 3.827 1.00 90.50 109 ILE A N 1
ATOM 790 C CA . ILE A 1 109 ? -6.351 10.496 5.205 1.00 90.50 109 ILE A CA 1
ATOM 791 C C . ILE A 1 109 ? -7.676 11.191 5.534 1.00 90.50 109 ILE A C 1
ATOM 793 O O . ILE A 1 109 ? -8.324 10.817 6.508 1.00 90.50 109 ILE A O 1
ATOM 797 N N . GLU A 1 110 ? -8.132 12.124 4.697 1.00 92.75 110 GLU A N 1
ATOM 798 C CA . GLU A 1 110 ? -9.392 12.854 4.910 1.00 92.75 110 GLU A CA 1
ATOM 799 C C . GLU A 1 110 ? -10.616 11.928 4.914 1.00 92.75 110 GLU A C 1
ATOM 801 O O . GLU A 1 110 ? -11.508 12.067 5.751 1.00 92.75 110 GLU A O 1
ATOM 806 N N . ALA A 1 111 ? -10.650 10.924 4.031 1.00 92.75 111 ALA A N 1
ATOM 807 C CA . ALA A 1 111 ? -11.726 9.936 4.028 1.00 92.75 111 ALA A CA 1
ATOM 808 C C . ALA A 1 111 ? -11.788 9.144 5.344 1.00 92.75 111 ALA A C 1
ATOM 810 O O . ALA A 1 111 ? -12.881 8.863 5.841 1.00 92.75 111 ALA A O 1
ATOM 811 N N . LYS A 1 112 ? -10.631 8.799 5.919 1.00 91.12 112 LYS A N 1
ATOM 812 C CA . LYS A 1 112 ? -10.550 8.076 7.193 1.00 91.12 112 LYS A CA 1
ATOM 813 C C . LYS A 1 112 ? -10.846 8.963 8.397 1.00 91.12 112 LYS A C 1
ATOM 815 O O . LYS A 1 112 ? -11.613 8.543 9.256 1.00 91.12 112 LYS A O 1
ATOM 820 N N . ARG A 1 113 ? -10.383 10.217 8.399 1.00 88.69 113 ARG A N 1
ATOM 821 C CA . ARG A 1 113 ? -10.791 11.229 9.391 1.00 88.69 113 ARG A CA 1
ATOM 822 C C . ARG A 1 113 ? -12.310 11.361 9.453 1.00 88.69 113 ARG A C 1
ATOM 824 O O . ARG A 1 113 ? -12.891 11.190 10.519 1.00 88.69 113 ARG A O 1
ATOM 831 N N . LYS A 1 114 ? -12.955 11.535 8.296 1.00 90.50 114 LYS A N 1
ATOM 832 C CA . LYS A 1 114 ? -14.417 11.614 8.205 1.00 90.50 114 LYS A CA 1
ATOM 833 C C . LYS A 1 114 ? -15.105 10.351 8.731 1.00 90.50 114 LYS A C 1
ATOM 835 O O . LYS A 1 114 ? -16.133 10.458 9.391 1.00 90.50 114 LYS A O 1
ATOM 840 N N . GLY A 1 115 ? -14.553 9.169 8.446 1.00 88.25 115 GLY A N 1
ATOM 841 C CA . GLY A 1 115 ? -15.062 7.892 8.963 1.00 88.25 115 GLY A CA 1
ATOM 842 C C . GLY A 1 115 ? -15.019 7.790 10.491 1.00 88.25 115 GLY A C 1
ATOM 843 O O . GLY A 1 115 ? -15.907 7.183 11.078 1.00 88.25 115 GLY A O 1
ATOM 844 N N . LEU A 1 116 ? -14.042 8.445 11.121 1.00 85.19 116 LEU A N 1
ATOM 845 C CA . LEU A 1 116 ? -13.896 8.551 12.576 1.00 85.19 116 LEU A CA 1
ATOM 846 C C . LEU A 1 116 ? -14.638 9.761 13.182 1.00 85.19 116 LEU A C 1
ATOM 848 O O . LEU A 1 116 ? -14.553 9.987 14.385 1.00 85.19 116 LEU A O 1
ATOM 852 N N . GLY A 1 117 ? -15.350 10.556 12.374 1.00 85.50 117 GLY A N 1
ATOM 853 C CA . GLY A 1 117 ? -16.054 11.760 12.834 1.00 85.50 117 GLY A CA 1
ATOM 854 C C . GLY A 1 117 ? -15.153 12.973 13.119 1.00 85.50 117 GLY A C 1
ATOM 855 O O . GLY A 1 117 ? -15.521 13.813 13.941 1.00 85.50 117 GLY A O 1
ATOM 856 N N . LEU A 1 118 ? -13.988 13.058 12.464 1.00 79.81 118 LEU A N 1
ATOM 857 C CA . LEU A 1 118 ? -12.955 14.097 12.632 1.00 79.81 118 LEU A CA 1
ATOM 858 C C . LEU A 1 118 ? -12.836 15.071 11.452 1.00 79.81 118 LEU A C 1
ATOM 860 O O . LEU A 1 118 ? -13.376 14.773 10.364 1.00 79.81 118 LEU A O 1
#

Sequence (118 aa):
MATIHHVIIGNGIAGISAAETIRTYDPDSDISDLPLAGAAPEWYSEKAVAIGAYFVASGAYTVLGPMPPITGSMDVVHLLTQGLKAVVGATFAVEPDPEKAAVLIRNRIEAKRKGLGL

InterPro domains:
  IPR004137 Hydroxylamine reductase/Ni-containing CO dehydrogenase [PF03063] (29-99)
  IPR004137 Hydroxylamine reductase/Ni-containing CO dehydrogenase [PTHR30109] (24-117)
  IPR011254 Prismane-like superfamily [SSF56821] (28-118)
  IPR016099 Prismane-like, alpha/beta-sandwich [G3DSA:3.40.50.2030] (11-118)

Radius of gyration: 13.82 Å; chains: 1; bounding box: 31×30×38 Å

Foldseek 3Di:
DDPDQAEDEDDPCVVVVLCVVCVVQDVPDASLLALYAYEALPDDDPVVVVRQVVCLQSNHAYEYADDDPPVVDVVSVCCQAPVSCVVNVYHYDYHNPVVVSVVVSNVSSVVSCVVSVD

Organism: NCBI:txid2929485

pLDDT: mean 83.23, std 17.65, range [26.81, 98.0]